Protein AF-A0A1G9M8P1-F1 (afdb_monomer_lite)

Sequence (140 aa):
MKMLQNVRKTMKKQQGFTLIELLVVVAIIGILAAIAIPRFVDTTATANGAKVLADLQSIDSAIQQHAAGQGINPSTVTAAMLAAYFSNGFPTPPTGAIRIRGTERTGTAYVIDGNGRATFANMTAEELANPAASGGGTTP

Radius of gyration: 29.15 Å; chains: 1; bounding box: 106×25×57 Å

Secondary structure (DSSP, 8-state):
---------------PPPHHHHHHHHHHHHHHHHHHHHHHHHHHHHHHHHHHHHHHHHHHHHHHHHHHHHT--GGG--TTTTGGGSBTBS--PPSS-EEETTEEE--S-EEE-TTS-EEETTEEHHHHH-GGG-SSS---

pLDDT: mean 87.21, std 13.31, range [49.59, 97.31]

Structure (mmCIF, N/CA/C/O backbone):
data_AF-A0A1G9M8P1-F1
#
_entry.id   AF-A0A1G9M8P1-F1
#
loop_
_atom_site.group_PDB
_atom_site.id
_atom_site.type_symbol
_atom_site.label_atom_id
_atom_site.label_alt_id
_atom_site.label_comp_id
_atom_site.label_asym_id
_atom_site.label_entity_id
_atom_site.label_seq_id
_atom_site.pdbx_PDB_ins_code
_atom_site.Cartn_x
_atom_site.Cartn_y
_atom_site.Cartn_z
_atom_site.occupancy
_atom_site.B_iso_or_equiv
_atom_site.auth_seq_id
_atom_site.auth_comp_id
_atom_site.auth_asym_id
_atom_site.auth_atom_id
_atom_site.pdbx_PDB_model_num
ATOM 1 N N . MET A 1 1 ? -81.489 -13.547 12.548 1.00 51.94 1 MET A N 1
ATOM 2 C CA . MET A 1 1 ? -80.267 -13.605 11.716 1.00 51.94 1 MET A CA 1
ATOM 3 C C . MET A 1 1 ? -79.092 -13.090 12.535 1.00 51.94 1 MET A C 1
ATOM 5 O O . MET A 1 1 ? -79.106 -11.941 12.953 1.00 51.94 1 MET A O 1
ATOM 9 N N . LYS A 1 2 ? -78.140 -13.975 12.860 1.00 57.34 2 LYS A N 1
ATOM 10 C CA . LYS A 1 2 ? -76.910 -13.668 13.604 1.00 57.34 2 LYS A CA 1
ATOM 11 C C . LYS A 1 2 ? -75.863 -13.189 12.598 1.00 57.34 2 LYS A C 1
ATOM 13 O O . LYS A 1 2 ? -75.402 -13.993 11.801 1.00 57.34 2 LYS A O 1
ATOM 18 N N . MET A 1 3 ? -75.504 -11.910 12.635 1.00 57.94 3 MET A N 1
ATOM 19 C CA . MET A 1 3 ? -74.374 -11.381 11.854 1.00 57.94 3 MET A CA 1
ATOM 20 C C . MET A 1 3 ? -73.615 -10.273 12.604 1.00 57.94 3 MET A C 1
ATOM 22 O O . MET A 1 3 ? -72.987 -9.415 12.004 1.00 57.94 3 MET A O 1
ATOM 26 N N . LEU A 1 4 ? -73.673 -10.289 13.941 1.00 58.97 4 LEU A N 1
ATOM 27 C CA . LEU A 1 4 ? -72.959 -9.341 14.812 1.00 58.97 4 LEU A CA 1
ATOM 28 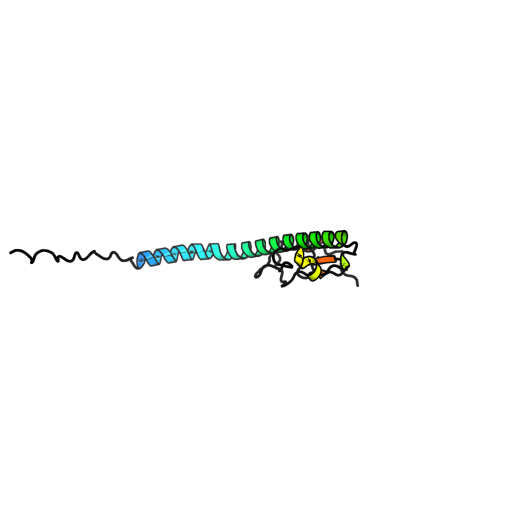C C . LEU A 1 4 ? -71.857 -10.011 15.648 1.00 58.97 4 LEU A C 1
ATOM 30 O O . LEU A 1 4 ? -71.350 -9.429 16.602 1.00 58.97 4 LEU A O 1
ATOM 34 N N . GLN A 1 5 ? -71.484 -11.248 15.319 1.00 65.44 5 GLN A N 1
ATOM 35 C CA . GLN A 1 5 ? -70.365 -11.925 15.965 1.00 65.44 5 GLN A CA 1
ATOM 36 C C . GLN A 1 5 ? -69.114 -11.779 15.102 1.00 65.44 5 GLN A C 1
ATOM 38 O O . GLN A 1 5 ? -69.147 -12.091 13.919 1.00 65.44 5 GLN A O 1
ATOM 43 N N . ASN A 1 6 ? -68.018 -11.383 15.749 1.00 60.28 6 ASN A N 1
ATOM 44 C CA . ASN A 1 6 ? -66.628 -11.450 15.282 1.00 60.28 6 ASN A CA 1
ATOM 45 C C . ASN A 1 6 ? -66.020 -10.165 14.720 1.00 60.28 6 ASN A C 1
ATOM 47 O O . ASN A 1 6 ? -65.511 -10.138 13.608 1.00 60.28 6 ASN A O 1
ATOM 51 N N . VAL A 1 7 ? -65.880 -9.159 15.585 1.00 63.69 7 VAL A N 1
ATOM 52 C CA . VAL A 1 7 ? -64.655 -8.342 15.584 1.00 63.69 7 VAL A CA 1
ATOM 53 C C . VAL A 1 7 ? -64.125 -8.232 17.016 1.00 63.69 7 VAL A C 1
ATOM 55 O O . VAL A 1 7 ? -63.981 -7.153 17.582 1.00 63.69 7 VAL A O 1
ATOM 58 N N . ARG A 1 8 ? -63.814 -9.372 17.650 1.00 65.00 8 ARG A N 1
ATOM 59 C CA . ARG A 1 8 ? -62.830 -9.355 18.741 1.00 65.00 8 ARG A CA 1
ATOM 60 C C . ARG A 1 8 ? -61.473 -9.141 18.083 1.00 65.00 8 ARG A C 1
ATOM 62 O O . ARG A 1 8 ? -60.810 -10.087 17.677 1.00 65.00 8 ARG A O 1
ATOM 69 N N . LYS A 1 9 ? -61.111 -7.871 17.909 1.00 60.97 9 LYS A N 1
ATOM 70 C CA . LYS A 1 9 ? -59.772 -7.437 17.517 1.00 60.97 9 LYS A CA 1
ATOM 71 C C . LYS A 1 9 ? -58.811 -7.938 18.594 1.00 60.97 9 LYS A C 1
ATOM 73 O O . LYS A 1 9 ? -58.705 -7.343 19.662 1.00 60.97 9 LYS A O 1
ATOM 78 N N . THR A 1 10 ? -58.173 -9.078 18.345 1.00 65.88 10 THR A N 1
ATOM 79 C CA . THR A 1 10 ? -57.085 -9.598 19.171 1.00 65.88 10 THR A CA 1
ATOM 80 C C . THR A 1 10 ? -55.988 -8.540 19.189 1.00 65.88 10 THR A C 1
ATOM 82 O O . THR A 1 10 ? -55.240 -8.403 18.221 1.00 65.88 10 THR A O 1
ATOM 85 N N . MET A 1 11 ? -55.915 -7.748 20.260 1.00 66.94 11 MET A N 1
ATOM 86 C CA . MET A 1 11 ? -54.764 -6.897 20.543 1.00 66.94 11 MET A CA 1
ATOM 87 C C . MET A 1 11 ? -53.583 -7.844 20.769 1.00 66.94 11 MET A C 1
ATOM 89 O O . MET A 1 11 ? -53.375 -8.341 21.875 1.00 66.94 11 MET A O 1
ATOM 93 N N . LYS A 1 12 ? -52.854 -8.186 19.700 1.00 67.25 12 LYS A N 1
ATOM 94 C CA . LYS A 1 12 ? -51.567 -8.871 19.821 1.00 67.25 12 LYS A CA 1
ATOM 95 C C . LYS A 1 12 ? -50.707 -7.972 20.706 1.00 67.25 12 LYS A C 1
ATOM 97 O O . LYS A 1 12 ? -50.439 -6.838 20.319 1.00 67.25 12 LYS A O 1
ATOM 102 N N . LYS A 1 13 ? -50.337 -8.442 21.903 1.00 70.12 13 LYS A N 1
ATOM 103 C CA . LYS A 1 13 ? -49.383 -7.740 22.768 1.00 70.12 13 LYS A CA 1
ATOM 104 C C . LYS A 1 13 ? -48.135 -7.482 21.927 1.00 70.12 13 LYS A C 1
ATOM 106 O O . LYS A 1 13 ? -47.452 -8.432 21.556 1.00 70.12 13 LYS A O 1
ATOM 111 N N . GLN A 1 14 ? -47.883 -6.224 21.575 1.00 71.06 14 GLN A N 1
ATOM 112 C CA . GLN A 1 14 ? -46.621 -5.833 20.968 1.00 71.06 14 GLN A CA 1
ATOM 113 C C . GLN A 1 14 ? -45.548 -6.044 22.035 1.00 71.06 14 GLN A C 1
ATOM 115 O O . GLN A 1 14 ? -45.445 -5.276 22.987 1.00 71.06 14 GLN A O 1
ATOM 120 N N . GLN A 1 15 ? -44.812 -7.147 21.922 1.00 75.38 15 GLN A N 1
ATOM 121 C CA . GLN A 1 15 ? -43.591 -7.370 22.681 1.00 75.38 15 GLN A CA 1
ATOM 122 C C . GLN A 1 15 ? -42.517 -6.498 22.025 1.00 75.38 15 GLN A C 1
ATOM 124 O O . GLN A 1 15 ? -41.936 -6.875 21.012 1.00 75.38 15 GLN A O 1
ATOM 129 N N . GLY A 1 16 ? -42.363 -5.272 22.521 1.00 77.69 16 GLY A N 1
ATOM 130 C CA . GLY A 1 16 ? -41.255 -4.402 22.137 1.00 77.69 16 GLY A CA 1
ATOM 131 C C . GLY A 1 16 ? -39.963 -4.841 22.827 1.00 77.69 16 GLY A C 1
ATOM 132 O O . GLY A 1 16 ? -40.012 -5.385 23.929 1.00 77.69 16 GLY A O 1
ATOM 133 N N . PHE A 1 17 ? -38.824 -4.581 22.185 1.00 80.56 17 PHE A N 1
ATOM 134 C CA . PHE A 1 17 ? -37.507 -4.672 22.819 1.00 80.56 17 PHE A CA 1
ATOM 135 C C . PHE A 1 17 ? -37.458 -3.752 24.042 1.00 80.56 17 PHE A C 1
ATOM 137 O O . PHE A 1 17 ? -37.903 -2.600 23.982 1.00 80.56 17 PHE A O 1
ATOM 144 N N . THR A 1 18 ? -36.915 -4.239 25.150 1.00 90.94 18 THR A N 1
ATOM 145 C CA . THR A 1 18 ? -36.686 -3.399 26.324 1.00 90.94 18 THR A CA 1
ATOM 146 C C . THR A 1 18 ? -35.485 -2.479 26.085 1.00 90.94 18 THR A C 1
ATOM 148 O O . THR A 1 18 ? -34.520 -2.835 25.408 1.00 90.94 18 THR A O 1
ATOM 151 N N . LEU A 1 19 ? -35.511 -1.277 26.671 1.00 90.25 19 LEU A N 1
ATOM 152 C CA . LEU A 1 19 ? -34.368 -0.354 26.604 1.00 90.25 19 LEU A CA 1
ATOM 153 C C . LEU A 1 19 ? -33.106 -0.961 27.228 1.00 90.25 19 LEU A C 1
ATOM 155 O O . LEU A 1 19 ? -32.001 -0.676 26.776 1.00 90.25 19 LEU A O 1
ATOM 159 N N . ILE A 1 20 ? -33.271 -1.818 28.241 1.00 92.69 20 ILE A N 1
ATOM 160 C CA . ILE A 1 20 ? -32.153 -2.492 28.899 1.00 92.69 20 ILE A CA 1
ATOM 161 C C . ILE A 1 20 ? -31.516 -3.562 28.006 1.00 92.69 20 ILE A C 1
ATOM 163 O O . ILE A 1 20 ? -30.292 -3.651 27.971 1.00 92.69 20 ILE A O 1
ATOM 167 N N . GLU A 1 21 ? -32.304 -4.312 27.226 1.00 91.44 21 GLU A N 1
ATOM 168 C CA . GLU A 1 21 ? -31.765 -5.255 26.235 1.00 91.44 21 GLU A CA 1
ATOM 169 C C . GLU A 1 21 ? -30.919 -4.524 25.196 1.00 91.44 21 GLU A C 1
ATOM 171 O O . GLU A 1 21 ? -29.801 -4.943 24.902 1.00 91.44 21 GLU A O 1
ATOM 176 N N . LEU A 1 22 ? -31.411 -3.393 24.687 1.00 91.31 22 LEU A N 1
ATOM 177 C CA . LEU A 1 22 ? -30.662 -2.610 23.709 1.00 91.31 22 LEU A CA 1
ATOM 178 C C . LEU A 1 22 ? -29.386 -2.011 24.324 1.00 91.31 22 LEU A C 1
ATOM 180 O O . LEU A 1 22 ? -28.335 -2.032 23.684 1.00 91.31 22 LEU A O 1
ATOM 184 N N . LEU A 1 23 ? -29.446 -1.550 25.578 1.00 93.25 23 LEU A N 1
ATOM 185 C CA . LEU A 1 23 ? -28.301 -0.991 26.302 1.00 93.25 23 LEU A CA 1
ATOM 186 C C . LEU A 1 23 ? -27.181 -2.019 26.505 1.00 93.25 23 LEU A C 1
ATOM 188 O O . LEU A 1 23 ? -26.015 -1.717 26.247 1.00 93.25 23 LEU A O 1
ATOM 192 N N . VAL A 1 24 ? -27.516 -3.238 26.936 1.00 94.50 24 VAL A N 1
ATOM 193 C CA . VAL A 1 24 ? -26.512 -4.294 27.148 1.00 94.50 24 VAL A CA 1
ATOM 194 C C . VAL A 1 24 ? -25.871 -4.711 25.821 1.00 94.50 24 VAL A C 1
ATOM 196 O O . VAL A 1 24 ? -24.659 -4.914 25.764 1.00 94.50 24 VAL A O 1
ATOM 199 N N . VAL A 1 25 ? -26.643 -4.769 24.732 1.00 95.38 25 VAL A N 1
ATOM 200 C CA . VAL A 1 25 ? -26.119 -5.116 23.401 1.00 95.38 25 VAL A CA 1
ATOM 201 C C . VAL A 1 25 ? -25.098 -4.087 22.915 1.00 95.38 25 VAL A C 1
ATOM 203 O O . VAL A 1 25 ? -23.993 -4.466 22.522 1.00 95.38 25 VAL A O 1
ATOM 206 N N . VAL A 1 26 ? -25.415 -2.789 22.977 1.00 95.44 26 VAL A N 1
ATOM 207 C CA . VAL A 1 26 ? -24.465 -1.753 22.533 1.00 95.44 26 VAL A CA 1
ATOM 208 C C . VAL A 1 26 ? -23.240 -1.667 23.443 1.00 95.44 26 VAL A C 1
ATOM 210 O O . VAL A 1 26 ? -22.147 -1.399 22.949 1.00 95.44 26 VAL A O 1
ATOM 213 N N . ALA A 1 27 ? -23.385 -1.962 24.740 1.00 95.94 27 ALA A N 1
ATOM 214 C CA . ALA A 1 27 ? -22.255 -2.034 25.663 1.00 95.94 27 ALA A CA 1
ATOM 215 C C . ALA A 1 27 ? -21.281 -3.165 25.287 1.00 95.94 27 ALA A C 1
ATOM 217 O O . ALA A 1 27 ? -20.072 -2.939 25.218 1.00 95.94 27 ALA A O 1
ATOM 218 N N . ILE A 1 28 ? -21.793 -4.360 24.974 1.00 96.69 28 ILE A N 1
ATOM 219 C CA . ILE A 1 28 ? -20.960 -5.496 24.546 1.00 96.69 28 ILE A CA 1
ATOM 220 C C . ILE A 1 28 ? -20.296 -5.202 23.193 1.00 96.69 28 ILE A C 1
ATOM 222 O O . ILE A 1 28 ? -19.085 -5.389 23.058 1.00 96.69 28 ILE A O 1
ATOM 226 N N . ILE A 1 29 ? -21.049 -4.689 22.209 1.00 96.81 29 ILE A N 1
ATOM 227 C CA . ILE A 1 29 ? -20.493 -4.296 20.901 1.00 96.81 29 ILE A CA 1
ATOM 228 C C . ILE A 1 29 ? -19.408 -3.224 21.077 1.00 96.81 29 ILE A C 1
ATOM 230 O O . ILE A 1 29 ? -18.368 -3.307 20.425 1.00 96.81 29 ILE A O 1
ATOM 234 N N . GLY A 1 30 ? -19.600 -2.268 21.992 1.00 97.00 30 GLY A N 1
ATOM 235 C CA . GLY A 1 30 ? -18.615 -1.233 22.310 1.00 97.00 30 GLY A CA 1
ATOM 236 C C . GLY A 1 30 ? -17.287 -1.799 22.819 1.00 97.00 30 GLY A C 1
ATOM 237 O O . GLY A 1 30 ? -16.227 -1.401 22.334 1.00 97.00 30 GLY A O 1
ATOM 238 N N . ILE A 1 31 ? -17.326 -2.772 23.737 1.00 96.56 31 ILE A N 1
ATOM 239 C CA . ILE A 1 31 ? -16.117 -3.435 24.260 1.00 96.56 31 ILE A CA 1
ATOM 240 C C . ILE A 1 31 ? -15.389 -4.198 23.144 1.00 96.56 31 ILE A C 1
ATOM 242 O O . ILE A 1 31 ? -14.169 -4.085 23.008 1.00 96.56 31 ILE A O 1
ATOM 246 N N . LEU A 1 32 ? -16.128 -4.948 22.319 1.00 96.94 32 LEU A N 1
ATOM 247 C CA . LEU A 1 32 ? -15.543 -5.695 21.202 1.00 96.94 32 LEU A CA 1
ATOM 248 C C . LEU A 1 32 ? -14.910 -4.757 20.166 1.00 96.94 32 LEU A C 1
ATOM 250 O O . LEU A 1 32 ? -13.783 -4.997 19.726 1.00 96.94 32 LEU A O 1
ATOM 254 N N . ALA A 1 33 ? -15.595 -3.665 19.817 1.00 95.56 33 ALA A N 1
ATOM 255 C CA . ALA A 1 33 ? -15.106 -2.672 18.866 1.00 95.56 33 ALA A CA 1
ATOM 256 C C . ALA A 1 33 ? -13.817 -1.993 19.355 1.00 95.56 33 ALA A C 1
ATOM 258 O O . ALA A 1 33 ? -12.879 -1.841 18.572 1.00 95.56 33 ALA A O 1
ATOM 259 N N . ALA A 1 34 ? -13.728 -1.658 20.647 1.00 95.69 34 ALA A N 1
ATOM 260 C CA . ALA A 1 34 ? -12.547 -1.018 21.228 1.00 95.69 34 ALA A CA 1
ATOM 261 C C . ALA A 1 34 ? -11.263 -1.858 21.071 1.00 95.69 34 ALA A C 1
ATOM 263 O O . ALA A 1 34 ? -10.189 -1.305 20.846 1.00 95.69 34 ALA A O 1
ATOM 264 N N . ILE A 1 35 ? -11.364 -3.190 21.146 1.00 93.88 35 ILE A N 1
ATOM 265 C CA . ILE A 1 35 ? -10.219 -4.102 20.974 1.0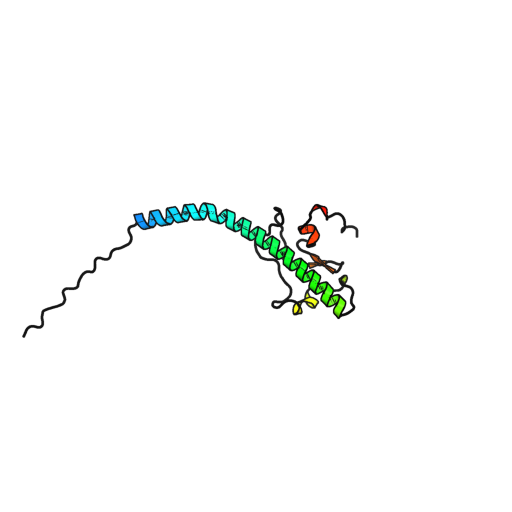0 93.88 35 ILE A CA 1
ATOM 266 C C . ILE A 1 35 ? -9.968 -4.406 19.488 1.00 93.88 35 ILE A C 1
ATOM 268 O O . ILE A 1 35 ? -8.818 -4.547 19.063 1.00 93.88 35 ILE A O 1
ATOM 272 N N . ALA A 1 36 ? -11.031 -4.522 18.690 1.00 93.12 36 ALA A N 1
ATOM 273 C CA . ALA A 1 36 ? -10.947 -4.943 17.294 1.00 93.12 36 ALA A CA 1
ATOM 274 C C . ALA A 1 36 ? -10.419 -3.845 16.356 1.00 93.12 36 ALA A C 1
ATOM 276 O O . ALA A 1 36 ? -9.556 -4.124 15.523 1.00 93.12 36 ALA A O 1
ATOM 277 N N . ILE A 1 37 ? -10.894 -2.603 16.499 1.00 92.56 37 ILE A N 1
ATOM 278 C CA . ILE A 1 37 ? -10.541 -1.479 15.613 1.00 92.56 37 ILE A CA 1
ATOM 279 C C . ILE A 1 37 ? -9.022 -1.233 15.523 1.00 92.56 37 ILE A C 1
ATOM 281 O O . ILE A 1 37 ? -8.509 -1.219 14.403 1.00 92.56 37 ILE A O 1
ATOM 285 N N . PRO A 1 38 ? -8.263 -1.080 16.630 1.00 90.69 38 PRO A N 1
ATOM 286 C CA . PRO A 1 38 ? -6.831 -0.787 16.530 1.00 90.69 38 PRO A CA 1
ATOM 287 C C . PRO A 1 38 ? -6.052 -1.919 15.845 1.00 90.69 38 PRO A C 1
ATOM 289 O O . PRO A 1 38 ? -5.160 -1.659 15.040 1.00 90.69 38 PRO A O 1
ATOM 292 N N . ARG A 1 39 ? -6.430 -3.180 16.098 1.00 91.19 39 ARG A N 1
ATOM 293 C CA . ARG A 1 39 ? -5.821 -4.349 15.441 1.00 91.19 39 ARG A CA 1
ATOM 294 C C . ARG A 1 39 ? -6.135 -4.394 13.949 1.00 91.19 39 ARG A C 1
ATOM 296 O O . ARG A 1 39 ? -5.263 -4.730 13.149 1.00 91.19 39 ARG A O 1
ATOM 303 N N . PHE A 1 40 ? -7.366 -4.059 13.573 1.00 92.50 40 PHE A N 1
ATOM 304 C CA . PHE A 1 40 ? -7.792 -4.041 12.178 1.00 92.50 40 PHE A CA 1
ATOM 305 C C . PHE A 1 40 ? -7.016 -3.002 11.358 1.00 92.50 40 PHE A C 1
ATOM 307 O O . PHE A 1 40 ? -6.573 -3.311 10.251 1.00 92.50 40 PHE A O 1
ATOM 314 N N . VAL A 1 41 ? -6.787 -1.806 11.910 1.00 91.56 41 VAL A N 1
ATOM 315 C CA . VAL A 1 41 ? -6.028 -0.741 11.232 1.00 91.56 41 VAL A CA 1
ATOM 316 C C . VAL A 1 41 ? -4.574 -1.158 10.978 1.00 91.56 41 VAL A C 1
ATOM 318 O O . VAL A 1 41 ? -4.108 -1.043 9.846 1.00 91.56 41 VAL A O 1
ATOM 321 N N . ASP A 1 42 ? -3.873 -1.705 11.977 1.00 91.88 42 ASP A N 1
ATOM 322 C CA . ASP A 1 42 ? -2.472 -2.141 11.812 1.00 91.88 42 ASP A CA 1
ATOM 323 C C . ASP A 1 42 ? -2.341 -3.347 10.861 1.00 91.88 42 ASP A C 1
ATOM 325 O O . ASP A 1 42 ? -1.434 -3.405 10.024 1.00 91.88 42 ASP A O 1
ATOM 329 N N . THR A 1 43 ? -3.302 -4.278 10.914 1.00 94.06 43 THR A N 1
ATOM 330 C CA . THR A 1 43 ? -3.353 -5.421 9.985 1.00 94.06 43 THR A CA 1
ATOM 331 C C . THR A 1 43 ? -3.571 -4.947 8.551 1.00 94.06 43 THR A C 1
ATOM 333 O O . THR A 1 43 ? -2.880 -5.402 7.641 1.00 94.06 43 THR A O 1
ATOM 336 N N . THR A 1 44 ? -4.487 -3.996 8.346 1.00 96.19 44 THR A N 1
ATOM 337 C CA . THR A 1 44 ? -4.746 -3.402 7.027 1.00 96.19 44 THR A CA 1
ATOM 338 C C . THR A 1 44 ? -3.509 -2.669 6.514 1.00 96.19 44 THR A C 1
ATOM 340 O O . THR A 1 44 ? -3.131 -2.849 5.359 1.00 96.19 44 THR A O 1
ATOM 343 N N . ALA A 1 45 ? -2.814 -1.917 7.373 1.00 96.00 45 ALA A N 1
ATOM 344 C CA . ALA A 1 45 ? -1.586 -1.225 6.992 1.00 96.00 45 ALA A CA 1
ATOM 345 C C . ALA A 1 45 ? -0.470 -2.192 6.567 1.00 96.00 45 ALA A C 1
ATOM 347 O O . ALA A 1 45 ? 0.235 -1.951 5.584 1.00 96.00 45 ALA A O 1
ATOM 348 N N . THR A 1 46 ? -0.337 -3.315 7.272 1.00 95.50 46 THR A N 1
ATOM 349 C CA . THR A 1 46 ? 0.637 -4.363 6.940 1.00 95.50 46 THR A CA 1
ATOM 350 C C . THR A 1 46 ? 0.259 -5.101 5.652 1.00 95.50 46 THR A C 1
ATOM 352 O O . THR A 1 46 ? 1.123 -5.362 4.814 1.00 95.50 46 THR A O 1
ATOM 355 N N . ALA A 1 47 ? -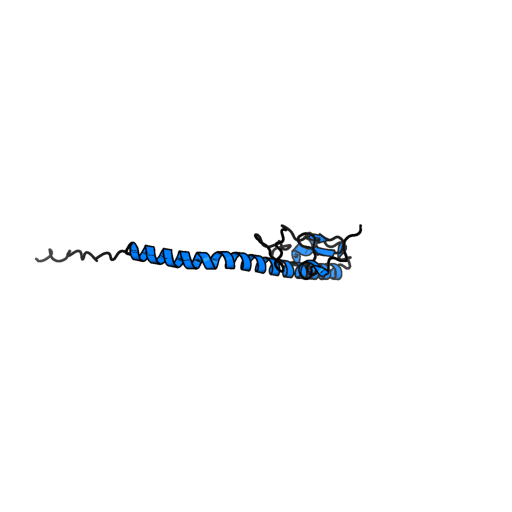1.032 -5.383 5.441 1.00 96.69 47 ALA A N 1
ATOM 356 C CA . ALA A 1 47 ? -1.537 -5.975 4.202 1.00 96.69 47 ALA A CA 1
ATOM 357 C C . ALA A 1 47 ? -1.296 -5.054 2.996 1.00 96.69 47 ALA A C 1
ATOM 359 O O . ALA A 1 47 ? -0.845 -5.511 1.946 1.00 96.69 47 ALA A O 1
ATOM 360 N N . ASN A 1 48 ? -1.505 -3.747 3.171 1.00 96.94 48 ASN A N 1
ATOM 361 C CA . ASN A 1 48 ? -1.172 -2.740 2.170 1.00 96.94 48 ASN A CA 1
ATOM 362 C C . ASN A 1 48 ? 0.331 -2.741 1.845 1.00 96.94 48 ASN A C 1
ATOM 364 O O . ASN A 1 48 ? 0.705 -2.674 0.677 1.00 96.94 48 ASN A O 1
ATOM 368 N N . GLY A 1 49 ? 1.195 -2.877 2.856 1.00 96.38 49 GLY A N 1
ATOM 369 C CA . GLY A 1 49 ? 2.640 -3.021 2.662 1.00 96.38 49 GLY A CA 1
ATOM 370 C C . GLY A 1 49 ? 3.026 -4.273 1.868 1.00 96.38 49 GLY A C 1
ATOM 371 O O . GLY A 1 49 ? 3.853 -4.198 0.961 1.00 96.38 49 GLY A O 1
ATOM 372 N N . ALA A 1 50 ? 2.396 -5.413 2.157 1.00 96.06 50 ALA A N 1
ATOM 373 C CA . ALA A 1 50 ? 2.604 -6.647 1.400 1.00 96.06 50 ALA A CA 1
ATOM 374 C C . ALA A 1 50 ? 2.133 -6.515 -0.058 1.00 96.06 50 ALA A C 1
ATOM 376 O O . ALA A 1 50 ? 2.831 -6.963 -0.968 1.00 96.06 50 ALA A O 1
ATOM 377 N N . LYS A 1 51 ? 0.992 -5.847 -0.286 1.00 96.38 51 LYS A N 1
ATOM 378 C CA . LYS A 1 51 ? 0.498 -5.540 -1.634 1.00 96.38 51 LYS A CA 1
ATOM 379 C C . LYS A 1 51 ? 1.499 -4.685 -2.407 1.00 96.38 51 LYS A C 1
ATOM 381 O O . LYS A 1 51 ? 1.811 -5.018 -3.541 1.00 96.38 51 LYS A O 1
ATOM 386 N N . VAL A 1 52 ? 2.039 -3.635 -1.782 1.00 97.31 52 VAL A N 1
ATOM 387 C CA . VAL A 1 52 ? 3.072 -2.790 -2.398 1.00 97.31 52 VAL A CA 1
ATOM 388 C C . VAL A 1 52 ? 4.262 -3.621 -2.862 1.00 97.31 52 VAL A C 1
ATOM 390 O O . VAL A 1 52 ? 4.688 -3.474 -4.002 1.00 97.31 52 VAL A O 1
ATOM 393 N N . LEU A 1 53 ? 4.769 -4.524 -2.022 1.00 95.88 53 LEU A N 1
ATOM 394 C CA . LEU A 1 53 ? 5.904 -5.366 -2.392 1.00 95.88 53 LEU A CA 1
ATOM 395 C C . LEU A 1 53 ? 5.583 -6.299 -3.574 1.00 95.88 53 LEU A C 1
ATOM 397 O O . LEU A 1 53 ? 6.400 -6.438 -4.483 1.00 95.88 53 LEU A O 1
ATOM 401 N N . ALA A 1 54 ? 4.392 -6.900 -3.579 1.00 96.12 54 ALA A N 1
ATOM 402 C CA . ALA A 1 54 ? 3.940 -7.775 -4.659 1.00 96.12 54 ALA A CA 1
ATOM 403 C C . ALA A 1 54 ? 3.723 -7.017 -5.982 1.00 96.12 54 ALA A C 1
ATOM 405 O O . ALA A 1 54 ? 4.082 -7.515 -7.052 1.00 96.12 54 ALA A O 1
ATOM 406 N N . ASP A 1 55 ? 3.169 -5.804 -5.915 1.00 96.62 55 ASP A N 1
ATOM 407 C CA . ASP A 1 55 ? 2.968 -4.951 -7.086 1.00 96.62 55 ASP A CA 1
ATOM 408 C C . ASP A 1 55 ? 4.314 -4.555 -7.704 1.00 96.62 55 ASP A C 1
ATOM 410 O O . ASP A 1 55 ? 4.476 -4.680 -8.914 1.00 96.62 55 ASP A O 1
ATOM 414 N N . LEU A 1 56 ? 5.302 -4.153 -6.893 1.00 96.62 56 LEU A N 1
ATOM 415 C CA . LEU A 1 56 ? 6.640 -3.804 -7.387 1.00 96.62 56 LEU A CA 1
ATOM 416 C C . LEU A 1 56 ? 7.299 -4.973 -8.130 1.00 96.62 56 LEU A C 1
ATOM 418 O O . LEU A 1 56 ? 7.758 -4.795 -9.253 1.00 96.62 56 LEU A O 1
ATOM 422 N N . GLN A 1 57 ? 7.254 -6.183 -7.567 1.00 95.81 57 GLN A N 1
ATOM 423 C CA . GLN A 1 57 ? 7.783 -7.388 -8.225 1.00 95.81 57 GLN A CA 1
ATOM 424 C C . GLN A 1 57 ? 7.055 -7.716 -9.538 1.00 95.81 57 GLN A C 1
ATOM 426 O O . GLN A 1 57 ? 7.665 -8.173 -10.510 1.00 95.81 57 GLN A O 1
ATOM 431 N N . SER A 1 58 ? 5.742 -7.481 -9.573 1.00 96.31 58 SER A N 1
ATOM 432 C CA . SER A 1 58 ? 4.929 -7.682 -10.775 1.00 96.31 58 SER A CA 1
ATOM 433 C C . SER A 1 58 ? 5.281 -6.661 -11.860 1.00 96.31 58 SER A C 1
ATOM 435 O O . SER A 1 58 ? 5.397 -7.024 -13.030 1.00 96.31 58 SER A O 1
ATOM 437 N N . ILE A 1 59 ? 5.506 -5.400 -11.476 1.00 96.81 59 ILE A N 1
ATOM 438 C CA . ILE A 1 59 ? 5.957 -4.338 -12.382 1.00 96.81 59 ILE A CA 1
ATOM 439 C C . ILE A 1 59 ? 7.357 -4.648 -12.908 1.00 96.81 59 ILE A C 1
ATOM 441 O O . ILE A 1 59 ? 7.542 -4.612 -14.120 1.00 96.81 59 ILE A O 1
ATOM 445 N N . ASP A 1 60 ? 8.307 -5.030 -12.053 1.00 95.88 60 ASP A N 1
ATOM 446 C CA . ASP A 1 60 ? 9.655 -5.427 -12.481 1.00 95.88 60 ASP A CA 1
ATOM 447 C C . ASP A 1 60 ? 9.611 -6.575 -13.495 1.00 95.88 60 ASP A C 1
ATOM 449 O O . ASP A 1 60 ? 10.260 -6.520 -14.540 1.00 95.88 60 ASP A O 1
ATOM 453 N N . SER A 1 61 ? 8.782 -7.589 -13.243 1.00 95.75 61 SER A N 1
ATOM 454 C CA . SER A 1 61 ? 8.593 -8.703 -14.180 1.00 95.75 61 SER A CA 1
ATOM 455 C C . SER A 1 61 ? 8.067 -8.225 -15.534 1.00 95.75 61 SER A C 1
ATOM 457 O O . SER A 1 61 ? 8.568 -8.638 -16.580 1.00 95.75 61 SER A O 1
ATOM 459 N N . ALA A 1 62 ? 7.088 -7.322 -15.530 1.00 96.38 62 ALA A N 1
ATOM 460 C CA . ALA A 1 62 ? 6.517 -6.768 -16.749 1.00 96.38 62 ALA A CA 1
ATOM 461 C C . ALA A 1 62 ? 7.494 -5.828 -17.487 1.00 96.38 62 ALA A C 1
ATOM 463 O O . ALA A 1 62 ? 7.510 -5.822 -18.720 1.00 96.38 62 ALA A O 1
ATOM 464 N N . ILE A 1 63 ? 8.369 -5.106 -16.770 1.00 96.25 63 ILE A N 1
ATOM 465 C CA . ILE A 1 63 ? 9.460 -4.321 -17.372 1.00 96.25 63 ILE A CA 1
ATOM 466 C C . ILE A 1 63 ? 10.390 -5.257 -18.144 1.00 96.25 63 ILE A C 1
ATOM 468 O O . ILE A 1 63 ? 10.659 -5.016 -19.322 1.00 96.25 63 ILE A O 1
ATOM 472 N N . GLN A 1 64 ? 10.834 -6.347 -17.510 1.00 95.12 64 GLN A N 1
ATOM 473 C CA . GLN A 1 64 ? 11.739 -7.313 -18.140 1.00 95.12 64 GLN A CA 1
ATOM 474 C C . GLN A 1 64 ? 11.096 -7.995 -19.351 1.00 95.12 64 GLN A C 1
ATOM 476 O O . GLN A 1 64 ? 11.736 -8.145 -20.391 1.00 95.12 64 GLN A O 1
ATOM 481 N N . GLN A 1 65 ? 9.817 -8.362 -19.253 1.00 95.75 65 GLN A N 1
ATOM 482 C CA . GLN A 1 65 ? 9.073 -8.952 -20.368 1.00 95.75 65 GLN A CA 1
ATOM 483 C C . GLN A 1 65 ? 8.942 -7.987 -21.551 1.00 95.75 65 GLN A C 1
ATOM 485 O O . GLN A 1 65 ? 9.189 -8.384 -22.692 1.00 95.75 65 GLN A O 1
ATOM 490 N N . HIS A 1 66 ? 8.593 -6.723 -21.295 1.00 96.25 66 HIS A N 1
ATOM 491 C CA . HIS A 1 66 ? 8.458 -5.722 -22.350 1.00 96.25 66 HIS A CA 1
ATOM 492 C C . HIS A 1 66 ? 9.807 -5.409 -23.007 1.00 96.25 66 HIS A C 1
ATOM 494 O O . HIS A 1 66 ? 9.910 -5.419 -24.235 1.00 96.25 66 HIS A O 1
ATOM 500 N N . ALA A 1 67 ? 10.849 -5.199 -22.200 1.00 95.62 67 ALA A N 1
ATOM 501 C CA . ALA A 1 67 ? 12.202 -4.940 -22.675 1.00 95.62 67 ALA A CA 1
ATOM 502 C C . ALA A 1 67 ? 12.728 -6.088 -23.551 1.00 95.62 67 ALA A C 1
ATOM 504 O O . ALA A 1 67 ? 13.189 -5.852 -24.669 1.00 95.62 67 ALA A O 1
ATOM 505 N N . ALA A 1 68 ? 12.576 -7.336 -23.093 1.00 95.50 68 ALA A N 1
ATOM 506 C CA . ALA A 1 68 ? 12.985 -8.519 -23.845 1.00 95.50 68 ALA A CA 1
ATOM 507 C C . ALA A 1 68 ? 12.180 -8.700 -25.141 1.00 95.50 68 ALA A C 1
ATOM 509 O O . ALA A 1 68 ? 12.753 -9.010 -26.183 1.00 95.50 68 ALA A O 1
ATOM 510 N N . GLY A 1 69 ? 10.863 -8.476 -25.097 1.00 95.81 69 GLY A N 1
ATOM 511 C CA . GLY A 1 69 ? 9.992 -8.619 -26.264 1.00 95.81 69 GLY A CA 1
ATOM 512 C C . GLY A 1 69 ? 10.212 -7.555 -27.342 1.00 95.81 69 GLY A C 1
ATOM 513 O O . GLY A 1 69 ? 9.973 -7.825 -28.515 1.00 95.81 69 GLY A O 1
ATOM 514 N N . GLN A 1 70 ? 10.655 -6.354 -26.961 1.00 94.88 70 GLN A N 1
ATOM 515 C CA . GLN A 1 70 ? 10.930 -5.248 -27.889 1.00 94.88 70 GLN A CA 1
ATOM 516 C C . GLN A 1 70 ? 12.421 -5.089 -28.226 1.00 94.88 70 GLN A C 1
ATOM 518 O O . GLN A 1 70 ? 12.766 -4.289 -29.093 1.00 94.88 70 GLN A O 1
ATOM 523 N N . GLY A 1 71 ? 13.313 -5.825 -27.555 1.00 94.56 71 GLY A N 1
ATOM 524 C CA . GLY A 1 71 ? 14.762 -5.687 -27.725 1.00 94.56 71 GLY A CA 1
ATOM 525 C C . GLY A 1 71 ? 15.307 -4.329 -27.266 1.00 94.56 71 GLY A C 1
ATOM 526 O O . GLY A 1 71 ? 16.296 -3.850 -27.818 1.00 94.56 71 GLY A O 1
ATOM 527 N N . ILE A 1 72 ? 14.657 -3.695 -26.286 1.00 94.31 72 ILE A N 1
ATOM 528 C CA . ILE A 1 72 ? 15.039 -2.379 -25.748 1.00 94.31 72 ILE A CA 1
ATOM 529 C C . ILE A 1 72 ? 15.654 -2.512 -24.353 1.00 94.31 72 ILE A C 1
ATOM 531 O O . ILE A 1 72 ? 15.477 -3.517 -23.668 1.00 94.31 72 ILE A O 1
ATOM 535 N N . ASN A 1 73 ? 16.375 -1.481 -23.909 1.00 93.44 73 ASN A N 1
ATOM 536 C CA . ASN A 1 73 ? 16.937 -1.450 -22.561 1.00 93.44 73 ASN A CA 1
ATOM 537 C C . ASN A 1 73 ? 15.816 -1.237 -21.516 1.00 93.44 73 ASN A C 1
ATOM 539 O O . ASN A 1 73 ? 15.017 -0.311 -21.702 1.00 93.44 73 ASN A O 1
ATOM 543 N N . PRO A 1 74 ? 15.760 -2.019 -20.415 1.00 92.62 74 PRO A N 1
ATOM 544 C CA . PRO A 1 74 ? 14.806 -1.816 -19.320 1.00 92.62 74 PRO A CA 1
ATOM 545 C C . PRO A 1 74 ? 14.707 -0.374 -18.803 1.00 92.62 74 PRO A C 1
ATOM 547 O O . PRO A 1 74 ? 13.614 0.067 -18.459 1.00 92.62 74 PRO A O 1
ATOM 550 N N . SER A 1 75 ? 15.800 0.396 -18.815 1.00 92.81 75 SER A N 1
ATOM 551 C CA . SER A 1 75 ? 15.807 1.806 -18.384 1.00 92.81 75 SER A CA 1
ATOM 552 C C . SER A 1 75 ? 14.972 2.752 -19.252 1.00 92.81 75 SER A C 1
ATOM 554 O O . SER A 1 75 ? 14.657 3.863 -18.835 1.00 92.81 75 SER A O 1
ATOM 556 N N . THR A 1 76 ? 14.608 2.333 -20.466 1.00 93.38 76 THR A N 1
ATOM 557 C CA . THR A 1 76 ? 13.780 3.125 -21.393 1.00 93.38 76 THR A CA 1
ATOM 558 C C . THR A 1 76 ? 12.287 2.831 -21.262 1.00 93.38 76 THR A C 1
ATOM 560 O O . THR A 1 76 ? 11.462 3.503 -21.884 1.00 93.38 76 THR A O 1
ATOM 563 N N . VAL A 1 77 ? 11.931 1.827 -20.460 1.00 94.19 77 VAL A N 1
ATOM 564 C CA . VAL A 1 77 ? 10.553 1.393 -20.268 1.00 94.19 77 VAL A CA 1
ATOM 565 C C . VAL A 1 77 ? 9.809 2.391 -19.375 1.00 94.19 77 VAL A C 1
ATOM 567 O O . VAL A 1 77 ? 10.296 2.805 -18.329 1.00 94.19 77 VAL A O 1
ATOM 570 N N . THR A 1 78 ? 8.589 2.762 -19.772 1.00 93.19 78 THR A N 1
ATOM 571 C CA . THR A 1 78 ? 7.744 3.722 -19.041 1.00 93.19 78 THR A CA 1
ATOM 572 C C . THR A 1 78 ? 6.432 3.088 -18.591 1.00 93.19 78 THR A C 1
ATOM 574 O O . THR A 1 78 ? 5.939 2.159 -19.224 1.00 93.19 78 THR A O 1
ATOM 577 N N . ALA A 1 79 ? 5.798 3.631 -17.547 1.00 90.50 79 ALA A N 1
ATOM 578 C CA . ALA A 1 79 ? 4.515 3.126 -17.041 1.00 90.50 79 ALA A CA 1
ATOM 579 C C . ALA A 1 79 ? 3.424 3.021 -18.131 1.00 90.50 79 ALA A C 1
ATOM 581 O O . ALA A 1 79 ? 2.628 2.084 -18.128 1.00 90.50 79 ALA A O 1
ATOM 582 N N . ALA A 1 80 ? 3.424 3.940 -19.106 1.00 91.06 80 ALA A N 1
ATOM 583 C CA . ALA A 1 80 ? 2.494 3.918 -20.234 1.00 91.06 80 ALA A CA 1
ATOM 584 C C . ALA A 1 80 ? 2.691 2.691 -21.144 1.00 91.06 80 ALA A C 1
ATOM 586 O O . ALA A 1 80 ? 1.713 2.118 -21.620 1.00 91.06 80 ALA A O 1
ATOM 587 N N . MET A 1 81 ? 3.938 2.253 -21.346 1.00 92.88 81 MET A N 1
ATOM 588 C CA . MET A 1 81 ? 4.263 1.074 -22.159 1.00 92.88 81 MET A CA 1
ATOM 589 C C . MET A 1 81 ? 3.786 -0.230 -21.508 1.00 92.88 81 MET A C 1
ATOM 591 O O . MET A 1 81 ? 3.467 -1.190 -22.209 1.00 92.88 81 MET A O 1
ATOM 595 N N . LEU A 1 82 ? 3.690 -0.260 -20.175 1.00 93.50 82 LEU A N 1
ATOM 596 C CA . LEU A 1 82 ? 3.217 -1.427 -19.433 1.00 93.50 82 LEU A CA 1
ATOM 597 C C . LEU A 1 82 ? 1.698 -1.491 -19.257 1.00 93.50 82 LEU A C 1
ATOM 599 O O . LEU A 1 82 ? 1.209 -2.479 -18.716 1.00 93.50 82 LEU A O 1
ATOM 603 N N . ALA A 1 83 ? 0.925 -0.490 -19.686 1.00 89.19 83 ALA A N 1
ATOM 604 C CA . ALA A 1 83 ? -0.509 -0.436 -19.386 1.00 89.19 83 ALA A CA 1
ATOM 605 C C . ALA A 1 83 ? -1.281 -1.699 -19.829 1.00 89.19 83 ALA A C 1
ATOM 607 O O . ALA A 1 83 ? -2.228 -2.094 -19.158 1.00 89.19 83 ALA A O 1
ATOM 608 N N . ALA A 1 84 ? -0.846 -2.364 -20.907 1.00 90.44 84 ALA A N 1
ATOM 609 C CA . ALA A 1 84 ? -1.463 -3.590 -21.424 1.00 90.44 84 ALA A CA 1
ATOM 610 C C . ALA A 1 84 ? -1.097 -4.871 -20.644 1.00 90.44 84 ALA A C 1
ATOM 612 O O . ALA A 1 84 ? -1.749 -5.896 -20.824 1.00 90.44 84 ALA A O 1
ATOM 613 N N . TYR A 1 85 ? -0.075 -4.830 -19.782 1.00 92.56 85 TYR A N 1
ATOM 614 C CA . TYR A 1 85 ? 0.344 -5.971 -18.952 1.00 92.56 85 TYR A CA 1
ATOM 615 C C . TYR A 1 85 ? -0.552 -6.160 -17.723 1.00 92.56 85 TYR A C 1
ATOM 617 O O . TYR A 1 85 ? -0.479 -7.184 -17.047 1.00 92.56 85 TYR A O 1
ATOM 625 N N . PHE A 1 86 ? -1.417 -5.187 -17.439 1.00 92.69 86 PHE A N 1
ATOM 626 C CA . PHE A 1 86 ? -2.272 -5.167 -16.266 1.00 92.69 86 PHE A CA 1
ATOM 627 C C . PHE A 1 86 ? -3.723 -4.951 -16.686 1.00 92.69 86 PHE A C 1
ATOM 629 O O . PHE A 1 86 ? -4.044 -3.988 -17.379 1.00 92.69 86 PHE A O 1
ATOM 636 N N . SER A 1 87 ? -4.627 -5.814 -16.221 1.00 89.75 87 SER A N 1
ATOM 637 C CA . SER A 1 87 ? -6.037 -5.799 -16.644 1.00 89.75 87 SER A CA 1
ATOM 638 C C . SER A 1 87 ? -6.771 -4.485 -16.349 1.00 89.75 87 SER A C 1
ATOM 640 O O . SER A 1 87 ? -7.764 -4.189 -17.003 1.00 89.75 87 SER A O 1
ATOM 642 N N . ASN A 1 88 ? -6.287 -3.700 -15.382 1.00 88.12 88 ASN A N 1
ATOM 643 C CA . ASN A 1 88 ? -6.873 -2.419 -14.974 1.00 88.12 88 ASN A CA 1
ATOM 644 C C . ASN A 1 88 ? -5.950 -1.222 -15.275 1.00 88.12 88 ASN A C 1
ATOM 646 O O . ASN A 1 88 ? -6.086 -0.171 -14.652 1.00 88.12 88 ASN A O 1
ATOM 650 N N . GLY A 1 89 ? -5.002 -1.375 -16.203 1.00 89.69 89 GLY A N 1
ATOM 651 C CA . GLY A 1 89 ? -3.948 -0.390 -16.437 1.00 89.69 89 GLY A CA 1
ATOM 652 C C . GLY A 1 89 ? -2.841 -0.455 -15.384 1.00 89.69 89 GLY A C 1
ATOM 653 O O . GLY A 1 89 ? -2.838 -1.324 -14.510 1.00 89.69 89 GLY A O 1
ATOM 654 N N . PHE A 1 90 ? -1.869 0.454 -15.495 1.00 92.62 90 PHE A N 1
ATOM 655 C CA . PHE A 1 90 ? -0.694 0.455 -14.626 1.00 92.62 90 PHE A CA 1
ATOM 656 C C . PHE A 1 90 ? -1.101 0.513 -13.137 1.00 92.62 90 PHE A C 1
ATOM 658 O O . PHE A 1 90 ? -1.924 1.362 -12.780 1.00 92.62 90 PHE A O 1
ATOM 665 N N . PRO A 1 91 ? -0.564 -0.369 -12.268 1.00 94.19 91 PRO A N 1
ATOM 666 C CA . PRO A 1 91 ? -0.991 -0.455 -10.879 1.00 94.19 91 PRO A CA 1
ATOM 667 C C . PRO A 1 91 ? -0.792 0.859 -10.124 1.00 94.19 91 PRO A C 1
ATOM 669 O O . PRO A 1 91 ? 0.139 1.620 -10.386 1.00 94.19 91 PRO A O 1
ATOM 672 N N . THR A 1 92 ? -1.638 1.092 -9.124 1.00 94.38 92 THR A N 1
ATOM 673 C CA . THR A 1 92 ? -1.491 2.190 -8.164 1.00 94.38 92 THR A CA 1
ATOM 674 C C . THR A 1 92 ? -1.383 1.636 -6.745 1.00 94.38 92 THR A C 1
ATOM 676 O O . THR A 1 92 ? -2.048 0.635 -6.440 1.00 94.38 92 THR A O 1
ATOM 679 N N . PRO A 1 93 ? -0.604 2.278 -5.857 1.00 95.31 93 PRO A N 1
ATOM 680 C CA . PRO A 1 93 ? -0.527 1.865 -4.464 1.00 95.31 93 PRO A CA 1
ATOM 681 C C . PRO A 1 93 ? -1.898 1.848 -3.775 1.00 95.31 93 PRO A C 1
ATOM 683 O O . PRO A 1 93 ? -2.766 2.660 -4.111 1.00 95.31 93 PRO A O 1
ATOM 686 N N . PRO A 1 94 ? -2.117 0.937 -2.808 1.00 94.62 94 PRO A N 1
ATOM 687 C CA . PRO A 1 94 ? -3.322 0.959 -1.990 1.00 94.62 94 PRO A CA 1
ATOM 688 C C . PRO A 1 94 ? -3.416 2.270 -1.202 1.00 94.62 94 PRO A C 1
ATOM 690 O O . PRO A 1 94 ? -2.414 2.833 -0.769 1.00 94.62 94 PRO A O 1
ATOM 693 N N . THR A 1 95 ? -4.638 2.750 -0.991 1.00 92.38 95 THR A N 1
ATOM 694 C CA . THR A 1 95 ? -4.892 3.956 -0.197 1.00 92.38 95 THR A CA 1
ATOM 695 C C . THR A 1 95 ? -4.838 3.670 1.303 1.00 92.38 95 THR A C 1
ATOM 697 O O . THR A 1 95 ? -5.241 2.596 1.753 1.00 92.38 95 THR A O 1
ATOM 700 N N . GLY A 1 96 ? -4.450 4.676 2.089 1.00 91.81 96 GLY A N 1
ATOM 701 C CA . GLY A 1 96 ? -4.402 4.604 3.551 1.00 91.81 96 GLY A CA 1
ATOM 702 C C . GLY A 1 96 ? -2.998 4.324 4.080 1.00 91.81 96 GLY A C 1
ATOM 703 O O . GLY A 1 96 ? -2.011 4.509 3.374 1.00 91.81 96 GLY A O 1
ATOM 704 N N . ALA A 1 97 ? -2.913 3.903 5.344 1.00 93.94 97 ALA A N 1
ATOM 705 C CA . ALA A 1 97 ? -1.636 3.568 5.961 1.00 93.94 97 ALA A CA 1
ATOM 706 C C . ALA A 1 97 ? -0.997 2.367 5.246 1.00 93.94 97 ALA A C 1
ATOM 708 O O . ALA A 1 97 ? -1.668 1.376 4.950 1.00 93.94 97 ALA A O 1
ATOM 709 N N . ILE A 1 98 ? 0.304 2.456 4.984 1.00 95.88 98 ILE A N 1
ATOM 710 C CA . ILE A 1 98 ? 1.113 1.388 4.396 1.00 95.88 98 ILE A CA 1
ATOM 711 C C . ILE A 1 98 ? 2.262 1.145 5.361 1.00 95.88 98 ILE A C 1
ATOM 713 O O . ILE A 1 98 ? 3.032 2.055 5.664 1.00 95.88 98 ILE A O 1
ATOM 717 N N . ARG A 1 99 ? 2.389 -0.084 5.855 1.00 94.25 99 ARG A N 1
ATOM 718 C CA . ARG A 1 99 ? 3.397 -0.448 6.849 1.00 94.25 99 ARG A CA 1
ATOM 719 C C . ARG A 1 99 ? 4.195 -1.635 6.345 1.00 94.25 99 ARG A C 1
ATOM 721 O O . ARG A 1 99 ? 3.662 -2.719 6.136 1.00 94.25 99 ARG A O 1
ATOM 728 N N . ILE A 1 100 ? 5.487 -1.416 6.136 1.00 92.94 100 ILE A N 1
ATOM 729 C CA . ILE A 1 100 ? 6.423 -2.427 5.644 1.00 92.94 100 ILE A CA 1
ATOM 730 C C . ILE A 1 100 ? 7.462 -2.636 6.739 1.00 92.94 100 ILE A C 1
ATOM 732 O O . ILE A 1 100 ? 8.178 -1.708 7.111 1.00 92.94 100 ILE A O 1
ATOM 736 N N . ARG A 1 101 ? 7.501 -3.851 7.301 1.00 89.00 101 ARG A N 1
ATOM 737 C CA . ARG A 1 101 ? 8.428 -4.249 8.382 1.00 89.00 101 ARG A CA 1
ATOM 738 C C . ARG A 1 101 ? 8.424 -3.297 9.588 1.00 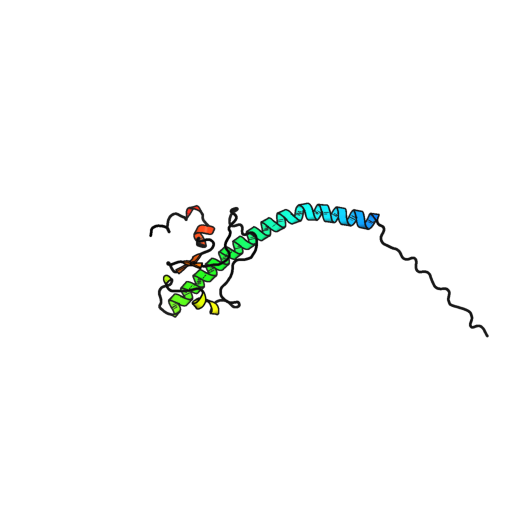89.00 101 ARG A C 1
ATOM 740 O O . ARG A 1 101 ? 9.459 -3.030 10.185 1.00 89.00 101 ARG A O 1
ATOM 747 N N . GLY A 1 102 ? 7.250 -2.783 9.950 1.00 88.38 102 GLY A N 1
ATOM 748 C CA . GLY A 1 102 ? 7.094 -1.888 11.099 1.00 88.38 102 GLY A CA 1
ATOM 749 C C . GLY A 1 102 ? 7.454 -0.423 10.834 1.00 88.38 102 GLY A C 1
ATOM 750 O O . GLY A 1 102 ? 7.355 0.389 11.752 1.00 88.38 102 GLY A O 1
ATOM 751 N N . THR A 1 103 ? 7.806 -0.059 9.601 1.00 89.44 103 THR A N 1
ATOM 752 C CA . THR A 1 103 ? 7.978 1.336 9.181 1.00 89.44 103 THR A CA 1
ATOM 753 C C . THR A 1 103 ? 6.787 1.757 8.331 1.00 89.44 103 THR A C 1
ATOM 755 O O . THR A 1 103 ? 6.430 1.069 7.373 1.00 89.44 103 THR A O 1
ATOM 758 N N . GLU A 1 104 ? 6.163 2.878 8.687 1.00 91.38 104 GLU A N 1
ATOM 759 C CA . GLU A 1 104 ? 5.128 3.492 7.857 1.00 91.38 104 GLU A CA 1
ATOM 760 C C . GLU A 1 104 ? 5.761 4.135 6.621 1.00 91.38 104 GLU A C 1
ATOM 762 O O . GLU A 1 104 ? 6.832 4.741 6.697 1.00 91.38 104 GLU A O 1
ATOM 767 N N . ARG A 1 105 ? 5.122 3.958 5.468 1.00 91.25 105 ARG A N 1
ATOM 768 C CA . ARG A 1 105 ? 5.585 4.463 4.179 1.00 91.25 105 ARG A CA 1
ATOM 769 C C . ARG A 1 105 ? 4.465 5.242 3.513 1.00 91.25 105 ARG A C 1
ATOM 771 O O . ARG A 1 105 ? 3.313 4.824 3.541 1.00 91.25 105 ARG A O 1
ATOM 778 N N . THR A 1 106 ? 4.834 6.329 2.851 1.00 90.69 106 THR A N 1
ATOM 779 C CA . THR A 1 106 ? 3.886 7.202 2.161 1.00 90.69 106 THR A CA 1
ATOM 780 C C . THR A 1 106 ? 4.300 7.336 0.709 1.00 90.69 106 THR A C 1
ATOM 782 O O . THR A 1 106 ? 5.443 7.673 0.410 1.00 90.69 106 THR A O 1
ATOM 785 N N . GLY A 1 107 ? 3.363 7.086 -0.195 1.00 89.12 107 GLY A N 1
ATOM 786 C CA . GLY A 1 107 ? 3.555 7.232 -1.629 1.00 89.12 107 GLY A CA 1
ATOM 787 C C . GLY A 1 107 ? 2.221 7.080 -2.344 1.00 89.12 107 GLY A C 1
ATOM 788 O O . GLY A 1 107 ? 1.365 6.313 -1.911 1.00 89.12 107 GLY A O 1
ATOM 789 N N . THR A 1 108 ? 2.029 7.839 -3.417 1.00 92.38 108 THR A N 1
ATOM 790 C CA . THR A 1 108 ? 0.768 7.873 -4.177 1.00 92.38 108 THR A CA 1
ATOM 791 C C . THR A 1 108 ? 0.873 7.198 -5.541 1.00 92.38 108 THR A C 1
ATOM 793 O O . THR A 1 108 ? -0.141 7.003 -6.202 1.00 92.38 108 THR A O 1
ATOM 796 N N . ALA A 1 109 ? 2.081 6.824 -5.964 1.00 93.88 109 ALA A N 1
ATOM 797 C CA . ALA A 1 109 ? 2.342 6.194 -7.249 1.00 93.88 109 ALA A CA 1
ATOM 798 C C . ALA A 1 109 ? 3.503 5.197 -7.155 1.00 93.88 109 ALA A C 1
ATOM 800 O O . ALA A 1 109 ? 4.367 5.316 -6.281 1.00 93.88 109 ALA A O 1
ATOM 801 N N . TYR A 1 110 ? 3.519 4.247 -8.089 1.00 95.62 110 TYR A N 1
ATOM 802 C CA . TYR A 1 110 ? 4.722 3.502 -8.448 1.00 95.62 110 TYR A CA 1
ATOM 803 C C . TYR A 1 110 ? 5.445 4.238 -9.571 1.00 95.62 110 TYR A C 1
ATOM 805 O O . TYR A 1 110 ? 4.803 4.769 -10.479 1.00 95.62 110 TYR A O 1
ATOM 813 N N . VAL A 1 111 ? 6.771 4.268 -9.512 1.00 93.56 111 VAL A N 1
ATOM 814 C CA . VAL A 1 111 ? 7.613 4.943 -10.505 1.00 93.56 111 VAL A CA 1
ATOM 815 C C . VAL A 1 111 ? 8.635 3.952 -11.035 1.00 93.56 111 VAL A C 1
ATOM 817 O O . VAL A 1 111 ? 9.180 3.166 -10.267 1.00 93.56 111 VAL A O 1
ATOM 820 N N . ILE A 1 112 ? 8.893 3.989 -12.340 1.00 93.62 112 ILE A N 1
ATOM 821 C CA . ILE A 1 112 ? 10.024 3.278 -12.936 1.00 93.62 112 ILE A CA 1
ATOM 822 C C . ILE A 1 112 ? 11.220 4.224 -12.873 1.00 93.62 112 ILE A C 1
ATOM 824 O O . ILE A 1 112 ? 11.142 5.340 -13.391 1.00 93.62 112 ILE A O 1
ATOM 828 N N . ASP A 1 113 ? 12.275 3.818 -12.176 1.00 90.19 113 ASP A N 1
ATOM 829 C CA . ASP A 1 113 ? 13.488 4.620 -12.042 1.00 90.19 113 ASP A CA 1
ATOM 830 C C . ASP A 1 113 ? 14.315 4.634 -13.344 1.00 90.19 113 ASP A C 1
ATOM 832 O O . ASP A 1 113 ? 14.034 3.919 -14.308 1.00 90.19 113 ASP A O 1
ATOM 836 N N . GLY A 1 114 ? 15.381 5.439 -13.372 1.00 86.19 114 GLY A N 1
ATOM 837 C CA . GLY A 1 114 ? 16.287 5.521 -14.525 1.00 86.19 114 GLY A CA 1
ATOM 838 C C . GLY A 1 114 ? 17.074 4.237 -14.816 1.00 86.19 114 GLY A C 1
ATOM 839 O O . GLY A 1 114 ? 17.766 4.169 -15.830 1.00 86.19 114 GLY A O 1
ATOM 840 N N . ASN A 1 115 ? 16.969 3.220 -13.959 1.00 87.81 115 ASN A N 1
ATOM 841 C CA . ASN A 1 115 ? 17.609 1.918 -14.120 1.00 87.81 115 ASN A CA 1
ATOM 842 C C . ASN A 1 115 ? 16.620 0.842 -14.595 1.00 87.81 115 ASN A C 1
ATOM 844 O O . ASN A 1 115 ? 17.013 -0.315 -14.755 1.00 87.81 115 ASN A O 1
ATOM 848 N N . GLY A 1 116 ? 15.353 1.198 -14.832 1.00 91.19 116 GLY A N 1
ATOM 849 C CA . GLY A 1 116 ? 14.324 0.248 -15.246 1.00 91.19 116 GLY A CA 1
ATOM 850 C C . GLY A 1 116 ? 13.826 -0.629 -14.100 1.00 91.19 116 GLY A C 1
ATOM 851 O O . GLY A 1 116 ? 13.533 -1.803 -14.322 1.00 91.19 116 GLY A O 1
ATOM 852 N N . ARG A 1 117 ? 13.763 -0.091 -12.878 1.00 93.62 117 ARG A N 1
ATOM 853 C CA . ARG A 1 117 ? 13.228 -0.779 -11.696 1.00 93.62 117 ARG A CA 1
ATOM 854 C C . ARG A 1 117 ? 11.994 -0.075 -11.164 1.00 93.62 117 ARG A C 1
ATOM 856 O O . ARG A 1 117 ? 11.919 1.154 -11.136 1.00 93.62 117 ARG A O 1
ATOM 863 N N . ALA A 1 118 ? 11.031 -0.859 -10.703 1.00 95.81 118 ALA A N 1
ATOM 864 C CA . ALA A 1 118 ? 9.855 -0.361 -10.021 1.00 95.81 118 ALA A CA 1
ATOM 865 C C . ALA A 1 118 ? 10.223 0.142 -8.619 1.00 95.81 118 ALA A C 1
ATOM 867 O O . ALA A 1 118 ? 10.871 -0.546 -7.828 1.00 95.81 118 ALA A O 1
ATOM 868 N N . THR A 1 119 ? 9.746 1.336 -8.284 1.00 95.06 119 THR A N 1
ATOM 869 C CA . THR A 1 119 ? 9.967 1.968 -6.986 1.00 95.06 119 THR A CA 1
ATOM 870 C C . THR A 1 119 ? 8.666 2.457 -6.366 1.00 95.06 119 THR A C 1
ATOM 872 O O . THR A 1 119 ? 7.723 2.869 -7.049 1.00 95.06 119 THR A O 1
ATOM 875 N N . PHE A 1 120 ? 8.626 2.429 -5.038 1.00 95.38 120 PHE A N 1
ATOM 876 C CA . PHE A 1 120 ? 7.599 3.053 -4.216 1.00 95.38 120 PHE A CA 1
ATOM 877 C C . PHE A 1 120 ? 8.286 3.913 -3.159 1.00 95.38 120 PHE A C 1
ATOM 879 O O . PHE A 1 120 ? 9.186 3.440 -2.469 1.00 95.38 120 PHE A O 1
ATOM 886 N N . ALA A 1 121 ? 7.878 5.179 -3.038 1.00 92.25 121 ALA A N 1
ATOM 887 C CA . ALA A 1 121 ? 8.553 6.150 -2.173 1.00 92.25 121 ALA A CA 1
ATOM 888 C C . ALA A 1 121 ? 10.081 6.212 -2.424 1.00 92.25 121 ALA A C 1
ATOM 890 O O . ALA A 1 121 ? 10.865 6.295 -1.481 1.00 92.25 121 ALA A O 1
ATOM 891 N N . ASN A 1 122 ? 10.481 6.156 -3.704 1.00 90.50 122 ASN A N 1
ATOM 892 C CA . ASN A 1 122 ? 11.871 6.132 -4.183 1.00 90.50 122 ASN A CA 1
ATOM 893 C C . ASN A 1 122 ? 12.705 4.929 -3.712 1.00 90.50 122 ASN A C 1
ATOM 895 O O . ASN A 1 122 ? 13.926 5.024 -3.671 1.00 90.50 122 ASN A O 1
ATOM 899 N N . MET A 1 123 ? 12.065 3.819 -3.341 1.00 91.38 123 MET A N 1
ATOM 900 C CA . MET A 1 123 ? 12.750 2.592 -2.938 1.00 91.38 123 MET A CA 1
ATOM 901 C C . MET A 1 123 ? 12.264 1.408 -3.765 1.00 91.38 123 MET A C 1
ATOM 903 O O . MET A 1 123 ? 11.063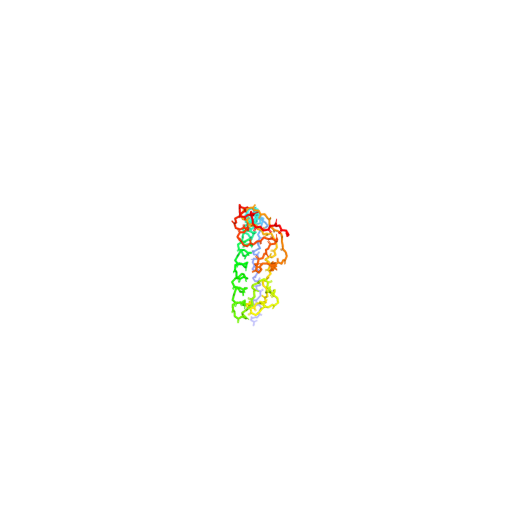 1.299 -4.041 1.00 91.38 123 MET A O 1
ATOM 907 N N . THR A 1 124 ? 13.171 0.509 -4.134 1.00 93.38 124 THR A N 1
ATOM 908 C CA . THR A 1 124 ? 12.813 -0.736 -4.824 1.00 93.38 124 THR A CA 1
ATOM 909 C C . THR A 1 124 ? 12.154 -1.737 -3.870 1.00 93.38 124 THR A C 1
ATOM 911 O O . THR A 1 124 ? 12.174 -1.584 -2.642 1.00 93.38 124 THR A O 1
ATOM 914 N N . ALA A 1 125 ? 11.583 -2.807 -4.429 1.00 92.25 125 ALA A N 1
ATOM 915 C CA . ALA A 1 125 ? 11.046 -3.924 -3.654 1.00 92.25 125 ALA A CA 1
ATOM 916 C C . ALA A 1 125 ? 12.073 -4.484 -2.652 1.00 92.25 125 ALA A C 1
ATOM 918 O O . ALA A 1 125 ? 11.746 -4.758 -1.496 1.00 92.25 125 ALA A O 1
ATOM 919 N N . GLU A 1 126 ? 13.325 -4.628 -3.082 1.00 90.00 126 GLU A N 1
ATOM 920 C CA . GLU A 1 126 ? 14.409 -5.188 -2.277 1.00 90.00 126 GLU A CA 1
ATOM 921 C C . GLU A 1 126 ? 14.820 -4.258 -1.143 1.00 90.00 126 GLU A C 1
ATOM 923 O O . GLU A 1 126 ? 15.033 -4.728 -0.028 1.00 90.00 126 GLU A O 1
ATOM 928 N N . GLU A 1 127 ? 14.890 -2.953 -1.390 1.00 89.75 127 GLU A N 1
ATOM 929 C CA . GLU A 1 127 ? 15.237 -1.967 -0.363 1.00 89.75 127 GLU A CA 1
ATOM 930 C C . GLU A 1 127 ? 14.129 -1.837 0.690 1.00 89.75 127 GLU A C 1
ATOM 932 O O . GLU A 1 127 ? 14.397 -1.676 1.885 1.00 89.75 127 GLU A O 1
ATOM 937 N N . LEU A 1 128 ? 12.867 -1.957 0.269 1.00 89.50 128 LEU A N 1
ATOM 938 C CA . LEU A 1 128 ? 11.719 -1.994 1.176 1.00 89.50 128 LEU A CA 1
ATOM 939 C C . LEU A 1 128 ? 11.676 -3.294 1.991 1.00 89.50 128 LEU A C 1
ATOM 941 O O . LEU A 1 128 ? 11.341 -3.271 3.180 1.00 89.50 128 LEU A O 1
ATOM 945 N N . ALA A 1 129 ? 12.034 -4.424 1.378 1.00 86.69 129 ALA A N 1
ATOM 946 C CA . ALA A 1 129 ? 12.110 -5.720 2.046 1.00 86.69 129 ALA A CA 1
ATOM 947 C C . ALA A 1 129 ? 13.350 -5.854 2.950 1.00 86.69 129 ALA A C 1
ATOM 949 O O . ALA A 1 129 ? 13.301 -6.557 3.965 1.00 86.69 129 ALA A O 1
ATOM 950 N N . ASN A 1 130 ? 14.445 -5.169 2.619 1.00 84.31 130 ASN A N 1
ATOM 951 C CA . ASN A 1 130 ? 15.707 -5.222 3.340 1.00 84.31 130 ASN A CA 1
ATOM 952 C C . ASN A 1 130 ? 16.336 -3.821 3.499 1.00 84.31 130 ASN A C 1
ATOM 954 O O . ASN A 1 130 ? 17.105 -3.387 2.644 1.00 84.31 130 ASN A O 1
ATOM 958 N N . PRO A 1 131 ? 16.111 -3.133 4.633 1.00 65.12 131 PRO A N 1
ATOM 959 C CA . PRO A 1 131 ? 16.657 -1.795 4.860 1.00 65.12 131 PRO A CA 1
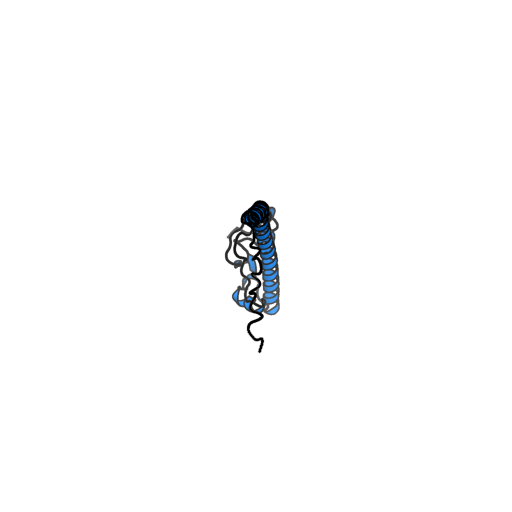ATOM 960 C C . PRO A 1 131 ? 18.191 -1.752 4.987 1.00 65.12 131 PRO A C 1
ATOM 962 O O . PRO A 1 131 ? 18.763 -0.675 4.900 1.00 65.12 131 PRO A O 1
ATOM 965 N N . ALA A 1 132 ? 18.875 -2.892 5.161 1.00 60.38 132 ALA A N 1
ATOM 966 C CA . ALA A 1 132 ? 20.341 -2.950 5.114 1.00 60.38 132 ALA A CA 1
ATOM 967 C C . ALA A 1 132 ? 20.897 -2.962 3.674 1.00 60.38 132 ALA A C 1
ATOM 969 O O . ALA A 1 132 ? 22.105 -2.846 3.485 1.00 60.38 132 ALA A O 1
ATOM 970 N N . ALA A 1 133 ? 20.032 -3.112 2.663 1.00 54.28 133 ALA A N 1
ATOM 971 C CA . ALA A 1 133 ? 20.411 -3.129 1.252 1.00 54.28 133 ALA A CA 1
ATOM 972 C C . ALA A 1 133 ? 20.538 -1.725 0.631 1.00 54.28 133 ALA A C 1
ATOM 974 O O . ALA A 1 133 ? 20.936 -1.625 -0.525 1.00 54.28 133 ALA A O 1
ATOM 975 N N . SER A 1 134 ? 20.275 -0.645 1.382 1.00 56.47 134 SER A N 1
ATOM 976 C CA . SER A 1 134 ? 20.338 0.752 0.909 1.00 56.47 134 SER A CA 1
ATOM 977 C C . SER A 1 134 ? 21.766 1.272 0.638 1.00 56.47 134 SER A C 1
ATOM 979 O O . SER A 1 134 ? 22.037 2.463 0.773 1.00 56.47 134 SER A O 1
ATOM 981 N N . GLY A 1 135 ? 22.709 0.384 0.318 1.00 53.09 135 GLY A N 1
ATOM 982 C CA . GLY A 1 135 ? 24.121 0.686 0.079 1.00 53.09 135 GLY A CA 1
ATOM 983 C C . GLY A 1 135 ? 24.516 0.772 -1.396 1.00 53.09 135 GLY A C 1
ATOM 984 O O . GLY A 1 135 ? 25.705 0.707 -1.689 1.00 53.09 135 GLY A O 1
ATOM 985 N N . GLY A 1 136 ? 23.574 0.882 -2.335 1.00 51.69 136 GLY A N 1
ATOM 986 C CA . GLY A 1 136 ? 23.915 0.879 -3.759 1.00 51.69 136 GLY A CA 1
ATOM 987 C C . GLY A 1 136 ? 22.863 1.541 -4.630 1.00 51.69 136 GLY A C 1
ATOM 988 O O . GLY A 1 136 ? 22.107 0.847 -5.296 1.00 51.69 136 GLY A O 1
ATOM 989 N N . GLY A 1 137 ? 22.820 2.874 -4.637 1.00 51.22 137 GLY A N 1
ATOM 990 C CA . GLY A 1 137 ? 21.885 3.576 -5.515 1.00 51.22 137 GLY A CA 1
ATOM 991 C C . GLY A 1 137 ? 21.821 5.094 -5.412 1.00 51.22 137 GLY A C 1
ATOM 992 O O . GLY A 1 137 ? 20.845 5.660 -5.877 1.00 51.22 137 GLY A O 1
ATOM 993 N N . THR A 1 138 ? 22.809 5.781 -4.832 1.00 49.81 138 THR A N 1
ATOM 994 C CA . THR A 1 138 ? 22.906 7.243 -4.973 1.00 49.81 138 THR A CA 1
ATOM 995 C C . THR A 1 138 ? 24.358 7.691 -5.082 1.00 49.81 138 THR A C 1
ATOM 997 O O . THR A 1 138 ? 24.981 8.075 -4.094 1.00 49.81 138 THR A O 1
ATOM 1000 N N . THR A 1 139 ? 24.880 7.704 -6.300 1.00 49.59 139 THR A N 1
ATOM 1001 C CA . THR A 1 139 ? 25.749 8.801 -6.738 1.00 49.59 139 THR A CA 1
ATOM 1002 C C . THR A 1 139 ? 25.292 9.214 -8.134 1.00 49.59 139 THR A C 1
ATOM 1004 O O . THR A 1 139 ? 25.055 8.315 -8.944 1.00 49.59 139 THR A O 1
ATOM 1007 N N . PRO A 1 140 ? 25.099 10.523 -8.385 1.00 53.75 140 PRO A N 1
ATOM 1008 C CA . PRO A 1 140 ? 24.848 11.036 -9.728 1.00 53.75 140 PRO A CA 1
ATOM 1009 C C . PRO A 1 140 ? 26.018 10.752 -10.677 1.00 53.75 140 PRO A C 1
ATOM 1011 O O . PRO A 1 140 ? 27.153 10.551 -10.180 1.00 53.75 140 PRO A O 1
#

Foldseek 3Di:
DDDPDDPPPPPPPPPDDDPVNVVVVVVVVVVVCVVVVVVVQVVVQAVLQVVVLVLQVLQLVLLVVLCVVVVHQLLVDFQQSSQVVDPRGRDWRDDDWHAQPNDTFDFTGWGQDSRNGTDGNNHGSVCSNPVVPPPDDDDD

Organism: NCBI:txid146817

InterPro domains:
  IPR000983 General secretion pathway protein G-type pilin [PR00813] (16-41)
  IPR000983 General secretion pathway protein G-type pilin [PR00813] (52-70)
  IPR012902 Prokaryotic N-terminal methylation site [PF07963] (11-37)
  IPR012902 Prokaryotic N-terminal methylation site [PS00409] (15-35)
  IPR012902 Prokaryotic N-terminal methylation site [TIGR02532] (14-37)
  IPR045584 Pilin-like [SSF54523] (17-90)